Protein AF-A0A1B0D6E5-F1 (afdb_monomer)

InterPro domains:
  IPR005522 Inositol polyphosphate kinase [PF03770] (9-141)
  IPR005522 Inositol polyphosphate kinase [PTHR12400] (9-138)
  IPR038286 Inositol polyphosphate kinase superfamily [G3DSA:3.30.470.160] (3-151)

Nearest PDB structures (foldseek):
  8v76-assembly1_A  TM=9.234E-01  e=2.345E-10  Homo sapiens
  8v72-assembly1_A  TM=9.240E-01  e=3.222E-10  Homo sapiens
  8v6w-assembly1_A  TM=9.195E-01  e=3.898E-10  Homo sapiens
  6m8a-assembly1_A  TM=9.191E-01  e=6.081E-10  Homo sapiens
  5w2i-assembly1_A  TM=9.270E-01  e=1.791E-09  Homo sapiens

Mean predicted aligned error: 4.42 Å

Sequence (151 aa):
MDEFQTNIDATDGMLEPCIMDVKIGARTWDPLATEEKRAAEEQKYLSCKKALGLCIPGFQVYHLATGRVKRYSKDYGKKLNEKSVKDALRIFLNADSGLSRALLVQLLSGLWAIQKWARTQKTLRLYSSSVLLIYDARRLRSNLESKRRIR

Radius of gyration: 17.52 Å; Cα contacts (8 Å, |Δi|>4): 185; chains: 1; bounding box: 37×33×57 Å

Organism: Phlebotomus papatasi (NCBI:txid29031)

pLDDT: mean 92.83, std 7.48, range [47.66, 98.62]

Structure (mmCIF, N/CA/C/O backbone):
data_AF-A0A1B0D6E5-F1
#
_entry.id   AF-A0A1B0D6E5-F1
#
loop_
_atom_site.group_PDB
_atom_site.id
_atom_site.type_symbol
_atom_site.label_atom_id
_atom_site.label_alt_id
_atom_site.label_comp_id
_atom_site.label_asym_id
_atom_site.label_entity_id
_atom_site.label_seq_id
_atom_site.pdbx_PDB_ins_code
_atom_site.Cartn_x
_atom_site.Cartn_y
_atom_site.Cartn_z
_atom_site.occupancy
_atom_site.B_iso_or_equiv
_atom_site.auth_seq_id
_atom_site.auth_comp_id
_atom_site.auth_asym_id
_atom_site.auth_atom_id
_atom_site.pdbx_PDB_model_num
ATOM 1 N N . MET A 1 1 ? -9.571 9.682 -30.213 1.00 47.66 1 MET A N 1
ATOM 2 C CA . MET A 1 1 ? -10.610 8.822 -29.619 1.00 47.66 1 MET A CA 1
ATOM 3 C C . MET A 1 1 ? -9.963 8.280 -28.362 1.00 47.66 1 MET A C 1
ATOM 5 O O . MET A 1 1 ? -8.957 7.597 -28.495 1.00 47.66 1 MET A O 1
ATOM 9 N N . ASP A 1 2 ? -10.392 8.726 -27.184 1.00 63.53 2 ASP A N 1
ATOM 10 C CA . ASP A 1 2 ? -9.747 8.309 -25.935 1.00 63.53 2 ASP A CA 1
ATOM 11 C C . ASP A 1 2 ? -10.177 6.875 -25.618 1.00 63.53 2 ASP A C 1
ATOM 13 O O . ASP A 1 2 ? -11.364 6.596 -25.446 1.00 63.53 2 ASP A O 1
ATOM 17 N N . GLU A 1 3 ? -9.218 5.954 -25.607 1.00 71.69 3 GLU A N 1
ATOM 18 C CA . GLU A 1 3 ? -9.454 4.561 -25.237 1.00 71.69 3 GLU A CA 1
ATOM 19 C C . GLU A 1 3 ? -9.504 4.443 -23.710 1.00 71.69 3 GLU A C 1
ATOM 21 O O . GLU A 1 3 ? -8.525 4.715 -23.013 1.00 71.69 3 GLU A O 1
ATOM 26 N N . PHE A 1 4 ? -10.652 4.019 -23.181 1.00 81.06 4 PHE A N 1
ATOM 27 C CA . PHE A 1 4 ? -10.819 3.696 -21.766 1.00 81.06 4 PHE A CA 1
ATOM 28 C C . PHE A 1 4 ? -10.914 2.183 -21.585 1.00 81.06 4 PHE A C 1
ATOM 30 O O . PHE A 1 4 ? -11.651 1.503 -22.297 1.00 81.06 4 PHE A O 1
ATOM 37 N N . GLN A 1 5 ? -10.203 1.659 -20.588 1.00 77.75 5 GLN A N 1
ATOM 38 C CA . GLN A 1 5 ? -10.284 0.258 -20.189 1.00 77.75 5 GLN A CA 1
ATOM 39 C C . GLN A 1 5 ? -11.144 0.121 -18.927 1.00 77.75 5 GLN A C 1
ATOM 41 O O . GLN A 1 5 ? -10.886 0.776 -17.916 1.00 77.75 5 GLN A O 1
ATOM 46 N N . THR A 1 6 ? -12.143 -0.760 -18.958 1.00 82.38 6 THR A N 1
ATOM 47 C CA . THR A 1 6 ? -12.948 -1.114 -17.781 1.00 82.38 6 THR A CA 1
ATOM 48 C C . THR A 1 6 ? -12.214 -2.143 -16.921 1.00 82.38 6 THR A C 1
ATOM 50 O O . THR A 1 6 ? -11.846 -3.206 -17.419 1.00 82.38 6 THR A O 1
ATOM 53 N N . ASN A 1 7 ? -12.035 -1.851 -15.631 1.00 82.88 7 ASN A N 1
ATOM 54 C CA . ASN A 1 7 ? -11.423 -2.749 -14.647 1.00 82.88 7 ASN A CA 1
ATOM 55 C C . ASN A 1 7 ? -12.361 -2.950 -13.449 1.00 82.88 7 ASN A C 1
ATOM 57 O O . ASN A 1 7 ? -13.209 -2.104 -13.174 1.00 82.88 7 ASN A O 1
ATOM 61 N N . ILE A 1 8 ? -12.183 -4.057 -12.725 1.00 89.75 8 ILE A N 1
ATOM 62 C CA . ILE A 1 8 ? -12.902 -4.319 -11.471 1.00 89.75 8 ILE A CA 1
ATOM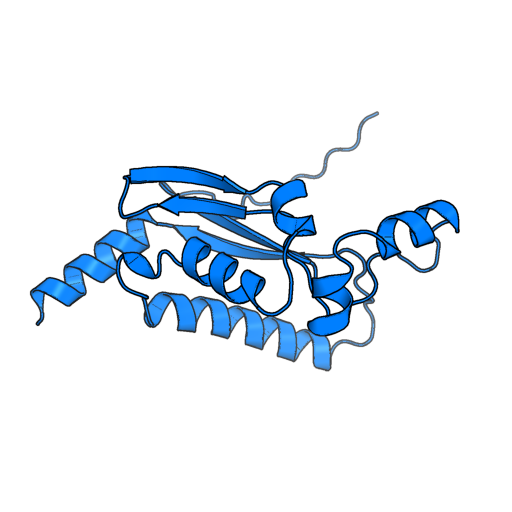 63 C C . ILE A 1 8 ? -12.401 -3.351 -10.388 1.00 89.75 8 ILE A C 1
ATOM 65 O O . ILE A 1 8 ? -11.189 -3.198 -10.211 1.00 89.75 8 ILE A O 1
ATOM 69 N N . ASP A 1 9 ? -13.320 -2.735 -9.640 1.00 91.12 9 ASP A N 1
ATOM 70 C CA . ASP A 1 9 ? -12.981 -1.943 -8.455 1.00 91.12 9 ASP A CA 1
ATOM 71 C C . ASP A 1 9 ? -12.661 -2.876 -7.279 1.00 91.12 9 ASP A C 1
ATOM 73 O O . ASP A 1 9 ? -13.527 -3.553 -6.728 1.00 91.12 9 ASP A O 1
ATOM 77 N N . ALA A 1 10 ? -11.391 -2.905 -6.879 1.00 92.69 10 ALA A N 1
ATOM 78 C CA . ALA A 1 10 ? -10.915 -3.740 -5.780 1.00 92.69 10 ALA A CA 1
ATOM 79 C C . ALA A 1 10 ? -11.436 -3.306 -4.393 1.00 92.69 10 ALA A C 1
ATOM 81 O O . ALA A 1 10 ? -11.193 -3.999 -3.402 1.00 92.69 10 ALA A O 1
ATOM 82 N N . THR A 1 11 ? -12.115 -2.162 -4.308 1.00 95.38 11 THR A N 1
ATOM 83 C CA . THR A 1 11 ? -12.733 -1.640 -3.086 1.00 95.38 11 THR A CA 1
ATOM 84 C C . THR A 1 11 ? -14.253 -1.717 -3.085 1.00 95.38 11 THR A C 1
ATOM 86 O O . THR A 1 11 ? -14.874 -1.277 -2.116 1.00 95.38 11 THR A O 1
ATOM 89 N N . ASP A 1 12 ? -14.848 -2.317 -4.118 1.00 95.06 12 ASP A N 1
ATOM 90 C CA . ASP A 1 12 ? -16.292 -2.490 -4.192 1.00 95.06 12 ASP A CA 1
ATOM 91 C C . ASP A 1 12 ? -16.846 -3.199 -2.941 1.00 95.06 12 ASP A C 1
ATOM 93 O O . ASP A 1 12 ? -16.264 -4.149 -2.403 1.00 95.06 12 ASP A O 1
ATOM 97 N N . GLY A 1 13 ? -17.955 -2.675 -2.419 1.00 95.31 13 GLY A N 1
ATOM 98 C CA . GLY A 1 13 ? -18.583 -3.144 -1.181 1.00 95.31 13 GLY A CA 1
ATOM 99 C C . GLY A 1 13 ? -17.824 -2.855 0.127 1.00 95.31 13 GLY A C 1
ATOM 100 O O . GLY A 1 13 ? -18.299 -3.262 1.194 1.00 95.31 13 GLY A O 1
ATOM 101 N N . MET A 1 14 ? -16.673 -2.171 0.103 1.00 97.31 14 MET A N 1
ATOM 102 C CA . MET A 1 14 ? -15.979 -1.726 1.321 1.00 97.31 14 MET A CA 1
ATOM 103 C C . MET A 1 14 ? -16.527 -0.387 1.810 1.00 97.31 14 MET A C 1
ATOM 105 O O . MET A 1 14 ? -16.694 0.550 1.035 1.00 97.31 14 MET A O 1
ATOM 109 N N . LEU A 1 15 ? -16.760 -0.269 3.120 1.00 96.94 15 LEU A N 1
ATOM 110 C CA . LEU A 1 15 ? -17.332 0.955 3.700 1.00 96.94 15 LEU A CA 1
ATOM 111 C C . LEU A 1 15 ? -16.265 1.897 4.257 1.00 96.94 15 LEU A C 1
ATOM 113 O O . LEU A 1 15 ? -16.420 3.113 4.192 1.00 96.94 15 LEU A O 1
ATOM 117 N N . GLU A 1 16 ? -15.164 1.353 4.773 1.00 98.06 16 GLU A N 1
ATOM 118 C CA . GLU A 1 16 ? -14.035 2.130 5.282 1.00 98.06 16 GLU A CA 1
ATOM 119 C C . GLU A 1 16 ? -12.713 1.615 4.661 1.00 98.06 16 GLU A C 1
ATOM 121 O O . GLU A 1 16 ? -11.858 1.084 5.378 1.00 98.06 16 GLU A O 1
ATOM 126 N N . PRO A 1 17 ? -12.517 1.716 3.327 1.00 98.12 17 PRO A N 1
ATOM 127 C CA . PRO A 1 17 ? -11.369 1.116 2.652 1.00 98.12 17 PRO A CA 1
ATOM 128 C C . PRO A 1 17 ? -10.038 1.780 3.036 1.00 98.12 17 PRO A C 1
ATOM 130 O O . PRO A 1 17 ? -9.838 2.996 2.913 1.00 98.12 17 PRO A O 1
ATOM 133 N N . CYS A 1 18 ? -9.088 0.937 3.427 1.00 98.56 18 CYS A N 1
ATOM 134 C CA . CYS A 1 18 ? -7.675 1.248 3.588 1.00 98.56 18 CYS A CA 1
ATOM 135 C C . CYS A 1 18 ? -6.911 0.669 2.399 1.00 98.56 18 CYS A C 1
ATOM 137 O O . CYS A 1 18 ? -6.978 -0.533 2.156 1.00 98.56 18 CYS A O 1
ATOM 139 N N . ILE A 1 19 ? -6.166 1.509 1.680 1.00 98.50 19 ILE A N 1
ATOM 140 C CA . ILE A 1 19 ? -5.496 1.155 0.424 1.00 98.50 19 ILE A CA 1
ATOM 141 C C . ILE A 1 19 ? -4.045 1.628 0.478 1.00 98.50 19 ILE A C 1
ATOM 143 O O . ILE A 1 19 ? -3.796 2.804 0.735 1.00 98.50 19 ILE A O 1
ATOM 147 N N . MET A 1 20 ? -3.085 0.752 0.196 1.00 98.62 20 MET A N 1
ATOM 148 C CA . MET A 1 20 ? -1.672 1.103 0.064 1.00 98.62 20 MET A CA 1
ATOM 149 C C . MET A 1 20 ? -1.108 0.581 -1.249 1.00 98.62 20 MET A C 1
ATOM 151 O O . MET A 1 20 ? -1.119 -0.621 -1.505 1.00 98.62 20 MET A O 1
ATOM 155 N N . ASP A 1 21 ? -0.575 1.499 -2.050 1.00 97.56 21 ASP A N 1
ATOM 156 C CA . ASP A 1 21 ? 0.201 1.179 -3.241 1.00 97.56 21 ASP A CA 1
ATOM 157 C C . ASP A 1 21 ? 1.648 0.882 -2.822 1.00 97.56 21 ASP A C 1
ATOM 159 O O . ASP A 1 21 ? 2.314 1.727 -2.213 1.00 97.56 21 ASP A O 1
ATOM 163 N N . VAL A 1 22 ? 2.131 -0.322 -3.137 1.00 97.06 22 VAL A N 1
ATOM 164 C CA . VAL A 1 22 ? 3.532 -0.710 -2.965 1.00 97.06 22 VAL A CA 1
ATOM 165 C C . VAL A 1 22 ? 4.131 -1.024 -4.329 1.00 97.06 22 VAL A C 1
ATOM 167 O O . VAL A 1 22 ? 3.856 -2.069 -4.920 1.00 97.06 22 VAL A O 1
ATOM 170 N N . LYS A 1 23 ? 5.009 -0.148 -4.816 1.00 95.44 23 LYS A N 1
ATOM 171 C CA . LYS A 1 23 ? 5.772 -0.391 -6.041 1.00 95.44 23 LYS A CA 1
ATOM 172 C C . LYS A 1 23 ? 6.933 -1.326 -5.763 1.00 95.44 23 LYS A C 1
ATOM 174 O O . LYS A 1 23 ? 7.748 -1.063 -4.878 1.00 95.44 23 LYS A O 1
ATOM 179 N N . ILE A 1 24 ? 7.019 -2.393 -6.549 1.00 93.19 24 ILE A N 1
ATOM 180 C CA . ILE A 1 24 ? 8.042 -3.430 -6.403 1.00 93.19 24 ILE A CA 1
ATOM 181 C C . ILE A 1 24 ? 9.150 -3.213 -7.434 1.00 93.19 24 ILE A C 1
ATOM 183 O O . ILE A 1 24 ? 8.887 -2.945 -8.605 1.00 93.19 24 ILE A O 1
ATOM 187 N N . GLY A 1 25 ? 10.396 -3.365 -6.991 1.00 91.00 25 GLY A N 1
ATOM 188 C CA . GLY A 1 25 ? 11.595 -3.295 -7.816 1.00 91.00 25 GLY A CA 1
ATOM 189 C C . GLY A 1 25 ? 12.501 -2.114 -7.466 1.00 91.00 25 GLY A C 1
ATOM 190 O O . GLY A 1 25 ? 12.063 -0.974 -7.313 1.00 91.00 25 GLY A O 1
ATOM 191 N N . ALA A 1 26 ? 13.811 -2.375 -7.423 1.00 87.56 26 ALA A N 1
ATOM 192 C CA . ALA A 1 26 ? 14.829 -1.323 -7.333 1.00 87.56 26 ALA A CA 1
ATOM 193 C C . ALA A 1 26 ? 14.852 -0.435 -8.596 1.00 87.56 26 ALA A C 1
ATOM 195 O O . ALA A 1 26 ? 15.184 0.751 -8.536 1.00 87.56 26 ALA A O 1
ATOM 196 N N . ARG A 1 27 ? 14.436 -1.002 -9.736 1.00 89.31 27 ARG A N 1
ATOM 197 C CA . ARG A 1 27 ? 14.286 -0.331 -11.029 1.00 89.31 27 ARG A CA 1
ATOM 198 C C . ARG A 1 27 ? 12.806 -0.137 -11.357 1.00 89.31 27 ARG A C 1
ATOM 200 O O . ARG A 1 27 ? 12.031 -1.084 -11.337 1.00 89.31 27 ARG A O 1
ATOM 207 N N . THR A 1 28 ? 12.436 1.094 -11.702 1.00 87.38 28 THR A N 1
ATOM 208 C CA . THR A 1 28 ? 11.039 1.534 -11.927 1.00 87.38 28 THR A CA 1
ATOM 209 C C . THR A 1 28 ? 10.801 2.103 -13.329 1.00 87.38 28 THR A C 1
ATOM 211 O O . THR A 1 28 ? 9.729 2.631 -13.614 1.00 87.38 28 THR A O 1
ATOM 214 N N . TRP A 1 29 ? 11.785 1.943 -14.215 1.00 90.31 29 TRP A N 1
ATOM 215 C CA . TRP A 1 29 ? 11.753 2.328 -15.622 1.00 90.31 29 TRP A CA 1
ATOM 216 C C . TRP A 1 29 ? 11.931 1.093 -16.515 1.00 90.31 29 TRP A C 1
ATOM 218 O O . TRP A 1 29 ? 12.694 0.176 -16.188 1.00 90.31 29 TRP A O 1
ATOM 228 N N . ASP A 1 30 ? 11.219 1.060 -17.635 1.00 91.56 30 ASP A N 1
ATOM 229 C CA . ASP A 1 30 ? 11.253 -0.022 -18.620 1.00 91.56 30 ASP A CA 1
ATOM 230 C C . ASP A 1 30 ? 12.468 0.106 -19.572 1.00 91.56 30 ASP A C 1
ATOM 232 O O . ASP A 1 30 ? 13.084 1.167 -19.626 1.00 91.56 30 ASP A O 1
ATOM 236 N N . PRO A 1 31 ? 12.892 -0.951 -20.290 1.00 92.00 31 PRO A N 1
ATOM 237 C CA . PRO A 1 31 ? 14.070 -0.894 -21.167 1.00 92.00 31 PRO A CA 1
ATOM 238 C C . PRO A 1 31 ? 14.000 0.115 -22.317 1.00 92.00 31 PRO A C 1
ATOM 240 O O . PRO A 1 31 ? 15.051 0.478 -22.829 1.00 92.00 31 PRO A O 1
ATOM 243 N N . LEU A 1 32 ? 12.803 0.557 -22.702 1.00 94.12 32 LEU A N 1
ATOM 244 C CA . LEU A 1 32 ? 12.582 1.511 -23.789 1.00 94.12 32 LEU A CA 1
ATOM 245 C C . LEU A 1 32 ? 12.476 2.958 -23.274 1.00 94.12 32 LEU A C 1
ATOM 247 O O . LEU A 1 32 ? 12.265 3.880 -24.056 1.00 94.12 32 LEU A O 1
ATOM 251 N N . ALA A 1 33 ? 12.614 3.179 -21.961 1.00 93.38 33 ALA A N 1
ATOM 252 C CA . ALA A 1 33 ? 12.574 4.506 -21.365 1.00 93.38 33 ALA A CA 1
ATOM 253 C C . ALA A 1 33 ? 13.746 5.383 -21.840 1.00 93.38 33 ALA A C 1
ATOM 255 O O . ALA A 1 33 ? 14.901 4.951 -21.809 1.00 93.38 33 ALA A O 1
ATOM 256 N N . THR A 1 34 ? 13.448 6.641 -22.185 1.00 95.81 34 THR A N 1
ATOM 257 C CA . THR A 1 34 ? 14.463 7.656 -22.511 1.00 95.81 34 THR A CA 1
ATOM 258 C C . THR A 1 34 ? 15.408 7.893 -21.338 1.00 95.81 34 THR A C 1
ATOM 260 O O . THR A 1 34 ? 15.056 7.654 -20.179 1.00 95.81 34 THR A O 1
ATOM 263 N N . GLU A 1 35 ? 16.609 8.394 -21.615 1.00 94.81 35 GLU A N 1
ATOM 264 C CA . GLU A 1 35 ? 17.595 8.688 -20.571 1.00 94.81 35 GLU A CA 1
ATOM 265 C C . GLU A 1 35 ? 17.059 9.672 -19.527 1.00 94.81 35 GLU A C 1
ATOM 267 O O . GLU A 1 35 ? 17.232 9.443 -18.329 1.00 94.81 35 GLU A O 1
ATOM 272 N N . GLU A 1 36 ? 16.305 10.693 -19.945 1.00 94.88 36 GLU A N 1
ATOM 273 C CA . GLU A 1 36 ? 15.701 11.653 -19.015 1.00 94.88 36 GLU A CA 1
ATOM 274 C C . GLU A 1 36 ? 14.671 10.978 -18.100 1.00 94.88 36 GLU A C 1
ATOM 276 O O . GLU A 1 36 ? 14.674 11.194 -16.885 1.00 94.88 36 GLU A O 1
ATOM 281 N N . LYS A 1 37 ? 13.812 10.103 -18.650 1.00 92.31 37 LYS A N 1
ATOM 282 C CA . LYS A 1 37 ? 12.824 9.342 -17.867 1.00 92.31 37 LYS A CA 1
ATOM 283 C C . LYS A 1 37 ? 13.517 8.403 -16.882 1.00 92.31 37 LYS A C 1
ATOM 285 O O . LYS A 1 37 ? 13.074 8.282 -15.738 1.00 92.31 37 LYS A O 1
ATOM 290 N N . ARG A 1 38 ? 14.605 7.752 -17.302 1.00 92.50 38 ARG A N 1
ATOM 291 C CA . ARG A 1 38 ? 15.414 6.868 -16.450 1.00 92.50 38 ARG A CA 1
ATOM 292 C C . ARG A 1 38 ? 16.024 7.642 -15.287 1.00 92.50 38 ARG A C 1
ATOM 294 O O . ARG A 1 38 ? 15.796 7.258 -14.141 1.00 92.50 38 ARG A O 1
ATOM 301 N N . ALA A 1 39 ? 16.695 8.758 -15.568 1.00 92.81 39 ALA A N 1
ATOM 302 C CA . ALA A 1 39 ? 17.286 9.622 -14.551 1.00 92.81 39 ALA A CA 1
ATOM 303 C C . ALA A 1 39 ? 16.224 10.137 -13.564 1.00 92.81 39 ALA A C 1
ATOM 305 O O . ALA A 1 39 ? 16.405 10.058 -12.348 1.00 92.81 39 ALA A O 1
ATOM 306 N N . ALA A 1 40 ? 15.070 10.586 -14.068 1.00 91.81 40 ALA A N 1
ATOM 307 C CA . ALA A 1 40 ? 13.975 11.068 -13.233 1.00 91.81 40 ALA A CA 1
ATOM 308 C C . ALA A 1 40 ? 13.389 9.973 -12.324 1.00 91.81 40 ALA A C 1
ATOM 310 O O . ALA A 1 40 ? 13.110 10.232 -11.152 1.00 91.81 40 ALA A O 1
ATOM 311 N N . GLU A 1 41 ? 13.183 8.752 -12.828 1.00 91.44 41 GLU A N 1
ATOM 312 C CA . GLU A 1 41 ? 12.692 7.636 -12.011 1.00 91.44 41 GLU A CA 1
ATOM 313 C C . GLU A 1 41 ? 13.736 7.163 -10.999 1.00 91.44 41 GLU A C 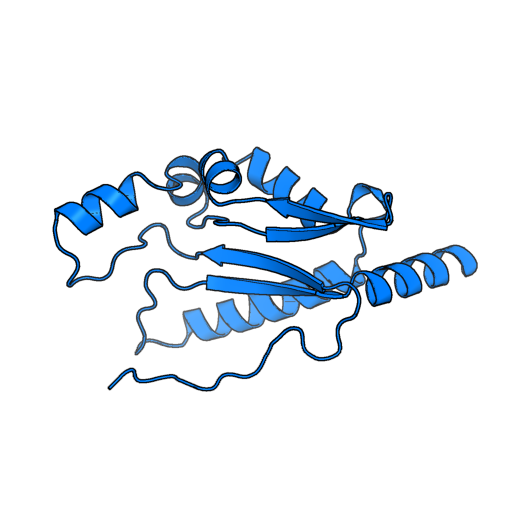1
ATOM 315 O O . GLU A 1 41 ? 13.377 6.853 -9.864 1.00 91.44 41 GLU A O 1
ATOM 320 N N . GLU A 1 42 ? 15.022 7.143 -11.348 1.00 89.50 42 GLU A N 1
ATOM 321 C CA . GLU A 1 42 ? 16.101 6.740 -10.439 1.00 89.50 42 GLU A CA 1
ATOM 322 C C . GLU A 1 42 ? 16.173 7.615 -9.189 1.00 89.50 42 GLU A C 1
ATOM 324 O O . GLU A 1 42 ? 16.298 7.071 -8.091 1.00 89.50 42 GLU A O 1
ATOM 329 N N . GLN A 1 43 ? 15.965 8.927 -9.322 1.00 90.94 43 GLN A N 1
ATOM 330 C CA . GLN A 1 43 ? 15.975 9.849 -8.182 1.00 90.94 43 GLN A CA 1
ATOM 331 C C . GLN A 1 43 ? 14.758 9.702 -7.254 1.00 90.94 43 GLN A C 1
ATOM 333 O O . GLN A 1 43 ? 14.829 10.009 -6.061 1.00 90.94 43 GLN A O 1
ATOM 338 N N . LYS A 1 44 ? 13.621 9.204 -7.753 1.00 91.75 44 LYS A N 1
ATOM 339 C CA . LYS A 1 44 ? 12.405 9.042 -6.939 1.00 91.75 44 LYS A CA 1
ATOM 340 C C . LYS A 1 44 ? 12.557 7.884 -5.958 1.00 91.75 44 LYS A C 1
ATOM 342 O O . LYS A 1 44 ? 12.917 6.785 -6.358 1.00 91.75 44 LYS A O 1
ATOM 347 N N . TYR A 1 45 ? 12.184 8.094 -4.692 1.00 90.50 45 TYR A N 1
ATOM 348 C CA . TYR A 1 45 ? 12.153 7.049 -3.651 1.00 90.50 45 TYR A CA 1
ATOM 349 C C . TYR A 1 45 ? 13.496 6.323 -3.446 1.00 90.50 45 TYR A C 1
ATOM 351 O O . TYR A 1 45 ? 13.523 5.137 -3.110 1.00 90.50 45 TYR A O 1
ATOM 359 N N . LEU A 1 46 ? 14.611 7.028 -3.671 1.00 89.12 46 LEU A N 1
ATOM 360 C CA . LEU A 1 46 ? 15.959 6.461 -3.728 1.00 89.12 46 LEU A CA 1
ATOM 361 C C . LEU A 1 46 ? 16.312 5.623 -2.492 1.00 89.12 46 LEU A C 1
ATOM 363 O O . LEU A 1 46 ? 16.808 4.508 -2.634 1.00 89.12 46 LEU A O 1
ATOM 367 N N . SER A 1 47 ? 16.019 6.141 -1.294 1.00 89.56 47 SER A N 1
ATOM 368 C CA . SER A 1 47 ? 16.353 5.471 -0.031 1.00 89.56 47 SER A CA 1
ATOM 369 C C . SER A 1 47 ? 15.658 4.111 0.097 1.00 89.56 47 SER A C 1
ATOM 371 O O . SER A 1 47 ? 16.325 3.100 0.304 1.00 89.56 47 SER A O 1
ATOM 373 N N . CYS A 1 48 ? 14.338 4.060 -0.115 1.00 90.62 48 CYS A N 1
ATOM 374 C CA . CYS A 1 48 ? 13.579 2.811 -0.037 1.00 90.62 48 CYS A CA 1
ATOM 375 C C . CYS A 1 48 ? 13.939 1.834 -1.159 1.00 90.62 48 CYS A C 1
ATOM 377 O O . CYS A 1 48 ? 14.171 0.660 -0.885 1.00 90.62 48 CYS A O 1
ATOM 379 N N . LYS A 1 49 ? 14.043 2.296 -2.414 1.00 91.88 49 LYS A N 1
ATOM 380 C CA . LYS A 1 49 ? 14.357 1.400 -3.537 1.00 91.88 49 LYS A CA 1
ATOM 381 C C . LYS A 1 49 ? 15.734 0.760 -3.393 1.00 91.88 49 LYS A C 1
ATOM 383 O O . LYS A 1 49 ? 15.866 -0.421 -3.691 1.00 91.88 49 LYS A O 1
ATOM 388 N N . LYS A 1 50 ? 16.739 1.515 -2.928 1.00 89.19 50 LYS A N 1
ATOM 389 C CA . LYS A 1 50 ? 18.092 0.985 -2.701 1.00 89.19 50 LYS A CA 1
ATOM 390 C C . LYS A 1 50 ? 18.142 0.003 -1.532 1.00 89.19 50 LYS A C 1
ATOM 392 O O . LYS A 1 50 ? 18.763 -1.040 -1.671 1.00 89.19 50 LYS A O 1
ATOM 397 N N . ALA A 1 51 ? 17.498 0.324 -0.411 1.00 91.62 51 ALA A N 1
ATOM 398 C CA . ALA A 1 51 ? 17.574 -0.504 0.793 1.00 91.62 51 ALA A CA 1
ATOM 399 C C . ALA A 1 51 ? 16.647 -1.732 0.753 1.00 91.62 51 ALA A C 1
ATOM 401 O O . ALA A 1 51 ? 17.011 -2.798 1.232 1.00 91.62 51 ALA A O 1
ATOM 402 N N . LEU A 1 52 ? 15.443 -1.585 0.192 1.00 92.56 52 LEU A N 1
ATOM 403 C CA . LEU A 1 52 ? 14.361 -2.573 0.296 1.00 92.56 52 LEU A CA 1
ATOM 404 C C . LEU A 1 52 ? 13.918 -3.151 -1.052 1.00 92.56 52 LEU A C 1
ATOM 406 O O . LEU A 1 52 ? 13.120 -4.085 -1.080 1.00 92.56 52 LEU A O 1
ATOM 410 N N . GLY A 1 53 ? 14.365 -2.582 -2.176 1.00 93.50 53 GLY A N 1
ATOM 411 C CA . GLY A 1 53 ? 13.885 -2.987 -3.499 1.00 93.50 53 GLY A CA 1
ATOM 412 C C . GLY A 1 53 ? 12.399 -2.688 -3.732 1.00 93.50 53 GLY A C 1
ATOM 413 O O . GLY A 1 53 ? 11.785 -3.326 -4.582 1.00 93.50 53 GLY A O 1
ATOM 414 N N . LEU A 1 54 ? 11.814 -1.748 -2.982 1.00 94.56 54 LEU A N 1
ATOM 415 C CA . LEU A 1 54 ? 10.424 -1.307 -3.117 1.00 94.56 54 LEU A CA 1
ATOM 416 C C . LEU A 1 54 ? 10.265 0.163 -2.718 1.00 94.56 54 LEU A C 1
ATOM 418 O O . LEU A 1 54 ? 11.152 0.751 -2.095 1.00 94.56 54 LEU A O 1
ATOM 422 N N . CYS A 1 55 ? 9.117 0.756 -3.029 1.00 95.19 55 CYS A N 1
ATOM 423 C CA . CYS A 1 55 ? 8.689 2.018 -2.432 1.00 95.19 55 CYS A CA 1
ATOM 424 C C . CYS A 1 55 ? 7.170 2.073 -2.238 1.00 95.19 55 CYS A C 1
ATOM 426 O O . CYS A 1 55 ? 6.428 1.289 -2.821 1.00 95.19 55 CYS A O 1
ATOM 428 N N . ILE A 1 56 ? 6.713 3.018 -1.414 1.00 97.00 56 ILE A N 1
ATOM 429 C CA . ILE A 1 56 ? 5.291 3.271 -1.155 1.00 97.00 56 ILE A CA 1
ATOM 430 C C . ILE A 1 56 ? 4.968 4.658 -1.723 1.00 97.00 56 ILE A C 1
ATOM 432 O O . ILE A 1 56 ? 5.268 5.659 -1.065 1.00 97.00 56 ILE A O 1
ATOM 436 N N . PRO A 1 57 ? 4.412 4.766 -2.945 1.00 95.50 57 PRO A N 1
ATOM 437 C CA . PRO A 1 57 ? 4.062 6.060 -3.525 1.00 95.50 57 PRO A CA 1
ATOM 438 C C . PRO A 1 57 ? 2.955 6.777 -2.761 1.00 95.50 57 PRO A C 1
ATOM 440 O O . PRO A 1 57 ? 2.875 7.996 -2.806 1.00 95.50 57 PRO A O 1
ATOM 443 N N . GLY A 1 58 ? 2.079 6.046 -2.085 1.00 96.94 58 GLY A N 1
ATOM 444 C CA . GLY A 1 58 ? 1.006 6.650 -1.320 1.00 96.94 58 GLY A CA 1
ATOM 445 C C . GLY A 1 58 ? 0.059 5.611 -0.760 1.00 96.94 58 GLY A C 1
ATOM 446 O O . GLY A 1 58 ? 0.039 4.455 -1.185 1.00 96.94 58 GLY A O 1
ATOM 447 N N . PHE A 1 59 ? -0.715 6.037 0.225 1.00 98.44 59 PHE A N 1
ATOM 448 C CA . PHE A 1 59 ? -1.729 5.198 0.836 1.00 98.44 59 PHE A CA 1
ATOM 449 C C . PHE A 1 59 ? -2.823 6.039 1.484 1.00 98.44 59 PHE A C 1
ATOM 451 O O . PHE A 1 59 ? -2.628 7.202 1.843 1.00 98.44 59 PHE A O 1
ATOM 458 N N . GLN A 1 60 ? -3.987 5.430 1.639 1.00 98.38 60 GLN A N 1
ATOM 459 C CA . GLN A 1 60 ? -5.119 5.935 2.389 1.00 98.38 60 GLN A CA 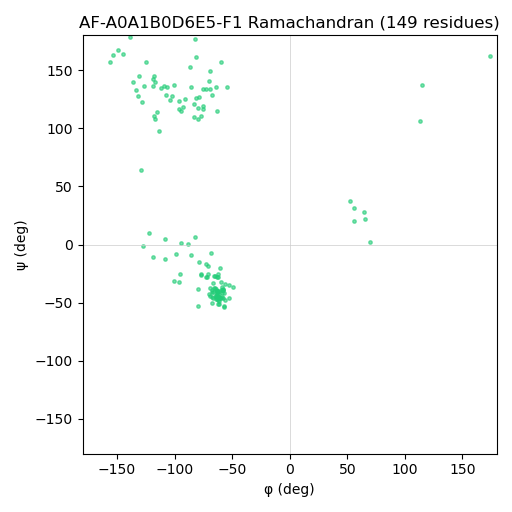1
ATOM 460 C C . GLN A 1 60 ? -5.419 4.952 3.516 1.00 98.38 60 GLN A C 1
ATOM 462 O O . GLN A 1 60 ? -5.445 3.742 3.304 1.00 98.38 60 GLN A O 1
ATOM 467 N N . VAL A 1 61 ? -5.686 5.469 4.706 1.00 98.38 61 VAL A N 1
ATOM 468 C CA . VAL A 1 61 ? -6.103 4.661 5.849 1.00 98.38 61 VAL A CA 1
ATOM 469 C C . VAL A 1 61 ? -7.293 5.325 6.528 1.00 98.38 61 VAL A C 1
ATOM 471 O O . VAL A 1 61 ? -7.289 6.533 6.770 1.00 98.38 61 VAL A O 1
ATOM 474 N N . TYR A 1 62 ? -8.320 4.540 6.828 1.00 98.38 62 TYR A N 1
ATOM 475 C CA . TYR A 1 62 ? -9.348 4.922 7.782 1.00 98.38 62 TYR A CA 1
ATOM 476 C C . TYR A 1 62 ? -8.826 4.607 9.186 1.00 98.38 62 TYR A C 1
ATOM 478 O O . TYR A 1 62 ? -8.641 3.445 9.555 1.00 98.38 62 TYR A O 1
ATOM 486 N N . HIS A 1 63 ? -8.519 5.644 9.959 1.00 97.12 63 HIS A N 1
ATOM 487 C CA . HIS A 1 63 ? -7.970 5.492 11.300 1.00 97.12 63 HIS A CA 1
ATOM 488 C C . HIS A 1 63 ? -9.060 5.067 12.280 1.00 97.12 63 HIS A C 1
ATOM 490 O O . HIS A 1 63 ? -10.003 5.816 12.528 1.00 97.12 63 HIS A O 1
ATOM 496 N N . LEU A 1 64 ? -8.896 3.899 12.899 1.00 96.44 64 LEU A N 1
ATOM 497 C CA . LEU A 1 64 ? -9.859 3.374 13.868 1.00 96.44 64 LEU A CA 1
ATOM 498 C C . LEU A 1 64 ? -9.966 4.247 15.120 1.00 96.44 64 LEU A C 1
ATOM 500 O O . LEU A 1 64 ? -11.066 4.446 15.620 1.00 96.44 64 LEU A O 1
ATOM 504 N N . ALA A 1 65 ? -8.844 4.794 15.592 1.00 92.94 65 ALA A N 1
ATOM 505 C CA . ALA A 1 65 ? -8.813 5.632 16.788 1.00 92.94 65 ALA A CA 1
ATOM 506 C C . ALA A 1 65 ? -9.556 6.967 16.615 1.00 92.94 65 ALA A C 1
ATOM 508 O O . ALA A 1 65 ? -10.126 7.476 17.574 1.00 92.94 65 ALA A O 1
ATOM 509 N N . THR A 1 66 ? -9.539 7.546 15.410 1.00 95.19 66 THR A N 1
ATOM 510 C CA . THR A 1 66 ? -10.127 8.873 15.157 1.00 95.19 66 THR A CA 1
ATOM 511 C C . THR A 1 66 ? -11.417 8.829 14.348 1.00 95.19 66 THR A C 1
ATOM 513 O O . THR A 1 66 ? -12.091 9.850 14.247 1.00 95.19 66 THR A O 1
ATOM 516 N N . GLY A 1 67 ? -11.752 7.686 13.742 1.00 95.94 67 GLY A N 1
ATOM 517 C CA . GLY A 1 67 ? -12.898 7.557 12.845 1.00 95.94 67 GLY A CA 1
ATOM 518 C C . GLY A 1 67 ? -12.767 8.399 11.573 1.00 95.94 67 GLY A C 1
ATOM 519 O O . GLY A 1 67 ? -13.769 8.872 11.048 1.00 95.94 67 GLY A O 1
ATOM 520 N N . ARG A 1 68 ? -11.539 8.678 11.112 1.00 97.06 68 ARG A N 1
ATOM 521 C CA . ARG A 1 68 ? -11.289 9.579 9.975 1.00 97.06 68 ARG A CA 1
ATOM 522 C C . ARG A 1 68 ? -10.353 8.968 8.949 1.00 97.06 68 ARG A C 1
ATOM 524 O O . ARG A 1 68 ? -9.374 8.302 9.284 1.00 97.06 68 ARG A O 1
ATOM 531 N N . VAL A 1 69 ? -10.617 9.287 7.687 1.00 98.12 69 VAL A N 1
ATOM 532 C CA . VAL A 1 69 ? -9.725 8.967 6.574 1.00 98.12 69 VAL A CA 1
ATOM 533 C C . VAL A 1 69 ? -8.525 9.909 6.585 1.00 98.12 69 VAL A C 1
ATOM 535 O O . VAL A 1 69 ? -8.674 11.126 6.688 1.00 98.12 69 VAL A O 1
ATOM 538 N N . LYS A 1 70 ? -7.329 9.348 6.416 1.00 98.06 70 LYS A N 1
ATOM 539 C CA . LYS A 1 70 ? -6.102 10.099 6.167 1.00 98.06 70 LYS A CA 1
ATOM 540 C C . LYS A 1 70 ? -5.413 9.582 4.916 1.00 98.06 70 LYS A C 1
ATOM 542 O O . LYS A 1 70 ? -5.307 8.375 4.702 1.00 98.06 70 LYS A O 1
ATOM 547 N N . ARG A 1 71 ? -4.939 10.517 4.094 1.00 98.25 71 ARG A N 1
ATOM 548 C CA . ARG A 1 71 ? -4.226 10.247 2.844 1.00 98.25 71 ARG A CA 1
ATOM 549 C C . ARG A 1 71 ? -2.773 10.673 2.973 1.00 98.25 71 ARG A C 1
ATOM 551 O O . ARG A 1 71 ? -2.474 11.766 3.449 1.00 98.25 71 ARG A O 1
ATOM 558 N N . TYR A 1 72 ? -1.888 9.808 2.513 1.00 98.00 72 TYR A N 1
ATOM 559 C CA . TYR A 1 72 ? -0.450 9.997 2.488 1.00 98.00 72 TYR A CA 1
ATOM 560 C C . TYR A 1 72 ? -0.017 10.047 1.025 1.00 98.00 72 TYR A C 1
ATOM 562 O O . TYR A 1 72 ? -0.190 9.083 0.280 1.00 98.00 72 TYR A O 1
ATOM 570 N N . SER A 1 73 ? 0.474 11.211 0.603 1.00 96.62 73 SER A N 1
ATOM 571 C CA . SER A 1 73 ? 0.768 11.511 -0.798 1.00 96.62 73 SER A CA 1
ATOM 572 C C . SER A 1 73 ? 2.133 10.977 -1.250 1.00 96.62 73 SER A C 1
ATOM 574 O O . SER A 1 73 ? 2.944 10.505 -0.451 1.00 96.62 73 SER A O 1
ATOM 576 N N . LYS A 1 74 ? 2.428 11.169 -2.542 1.00 94.25 74 LYS A N 1
ATOM 577 C CA . LYS A 1 74 ? 3.751 10.925 -3.144 1.00 94.25 74 LYS A CA 1
ATOM 578 C C . LYS A 1 74 ? 4.878 11.634 -2.405 1.00 94.25 74 LYS A C 1
ATOM 580 O O . LYS A 1 74 ? 5.966 11.078 -2.290 1.00 94.25 74 LYS A O 1
ATOM 585 N N . ASP A 1 75 ? 4.633 12.823 -1.865 1.00 95.56 75 ASP A N 1
ATOM 586 C CA . ASP A 1 75 ? 5.672 13.576 -1.159 1.00 95.56 75 ASP A CA 1
ATOM 587 C C . ASP A 1 75 ? 5.940 13.035 0.242 1.00 95.56 75 ASP A C 1
ATOM 589 O O . ASP A 1 75 ? 7.065 13.139 0.727 1.00 95.56 75 ASP A O 1
ATOM 593 N N . TYR A 1 76 ? 4.950 12.392 0.868 1.00 96.25 76 TYR A N 1
ATOM 594 C CA . TYR A 1 76 ? 5.198 11.575 2.052 1.00 96.25 76 TYR A CA 1
ATOM 595 C C . TYR A 1 76 ? 6.027 10.341 1.679 1.00 96.25 76 TYR A C 1
ATOM 597 O O . TYR A 1 76 ? 7.078 10.102 2.269 1.00 96.25 76 TYR A O 1
ATOM 605 N N . GLY A 1 77 ? 5.607 9.610 0.641 1.00 94.94 77 GLY A N 1
ATOM 606 C CA . GLY A 1 77 ? 6.281 8.397 0.179 1.00 94.94 77 GLY A CA 1
ATOM 607 C C . GLY A 1 77 ? 7.754 8.607 -0.188 1.00 94.94 77 GLY A C 1
ATOM 608 O O . GLY A 1 77 ? 8.609 7.809 0.188 1.00 94.94 77 GLY A O 1
ATOM 609 N N . LYS A 1 78 ? 8.086 9.712 -0.872 1.00 93.94 78 LYS A N 1
ATOM 610 C CA . LYS A 1 78 ? 9.469 10.059 -1.260 1.00 93.94 78 LYS A CA 1
ATOM 611 C C . LYS A 1 78 ? 10.401 10.271 -0.063 1.00 93.94 78 LYS A C 1
ATOM 613 O O . LYS A 1 78 ? 11.605 10.099 -0.219 1.00 93.94 78 LYS A O 1
ATOM 618 N N . LYS A 1 79 ? 9.858 10.648 1.101 1.00 94.94 79 LYS A N 1
ATOM 619 C CA . LYS A 1 79 ? 10.615 10.884 2.342 1.00 94.94 79 LYS A CA 1
ATOM 620 C C . LYS A 1 79 ? 10.839 9.605 3.155 1.00 94.94 79 LYS A C 1
ATOM 622 O O . LYS A 1 79 ? 11.575 9.636 4.140 1.00 94.94 79 LYS A O 1
ATOM 627 N N . LEU A 1 80 ? 10.204 8.495 2.776 1.00 96.06 80 LEU A N 1
ATOM 628 C CA . LEU A 1 80 ? 10.372 7.225 3.469 1.00 96.06 80 LEU A CA 1
ATOM 629 C C . LEU A 1 80 ? 11.778 6.647 3.257 1.00 96.06 80 LEU A C 1
ATOM 631 O O . LEU A 1 80 ? 12.401 6.806 2.204 1.00 96.06 80 LEU A O 1
ATOM 635 N N . ASN A 1 81 ? 12.247 5.9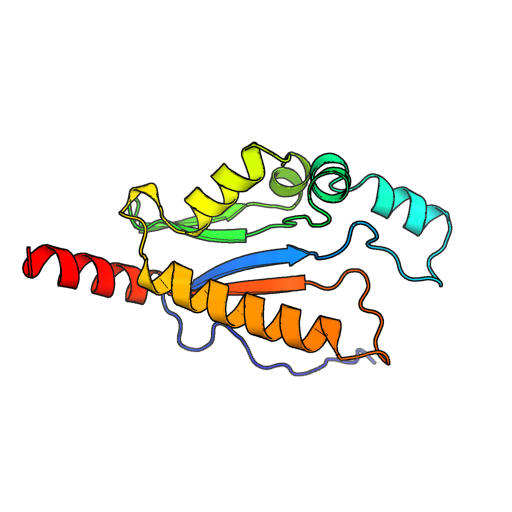24 4.268 1.00 93.25 81 ASN A N 1
ATOM 636 C CA . ASN A 1 81 ? 13.499 5.177 4.283 1.00 93.25 81 ASN A CA 1
ATOM 637 C C . ASN A 1 81 ? 13.289 3.811 4.958 1.00 93.25 81 ASN A C 1
ATOM 639 O O . ASN A 1 81 ? 12.199 3.509 5.441 1.00 93.25 81 ASN A O 1
ATOM 643 N N . GLU A 1 82 ? 14.340 2.995 5.026 1.00 90.75 82 GLU A N 1
ATOM 644 C CA . GLU A 1 82 ? 14.300 1.647 5.613 1.00 90.75 82 GLU A CA 1
ATOM 645 C C . GLU A 1 82 ? 13.647 1.590 7.009 1.00 90.75 82 GLU A C 1
ATOM 647 O O . GLU A 1 82 ? 12.920 0.645 7.324 1.00 90.75 82 GLU A O 1
ATOM 652 N N . LYS A 1 83 ? 13.868 2.616 7.840 1.00 93.06 83 LYS A N 1
ATOM 653 C CA . LYS A 1 83 ? 13.308 2.689 9.193 1.00 93.06 83 LYS A CA 1
ATOM 654 C C . LYS A 1 83 ? 11.853 3.154 9.156 1.00 93.06 83 LYS A C 1
ATOM 656 O O . LYS A 1 83 ? 10.981 2.454 9.665 1.00 93.06 83 LYS A O 1
ATOM 661 N N . SER A 1 84 ? 11.575 4.282 8.501 1.00 96.19 84 SER A N 1
ATOM 662 C CA . SER A 1 84 ? 10.240 4.901 8.506 1.00 96.19 84 SER A CA 1
ATOM 663 C C . SER A 1 84 ? 9.195 4.155 7.671 1.00 96.19 84 SER A C 1
ATOM 665 O O . SER A 1 84 ? 7.998 4.335 7.890 1.00 96.19 84 SER A O 1
ATOM 667 N N . VAL A 1 85 ? 9.601 3.259 6.763 1.00 96.00 85 VAL A N 1
ATOM 668 C CA . VAL A 1 85 ? 8.670 2.338 6.084 1.00 96.00 85 VAL A CA 1
ATOM 669 C C . VAL A 1 85 ? 7.931 1.454 7.089 1.00 96.00 85 VAL A C 1
ATOM 671 O O . VAL A 1 85 ? 6.739 1.200 6.913 1.00 96.00 85 VAL A O 1
ATOM 674 N N . LYS A 1 86 ? 8.593 1.017 8.169 1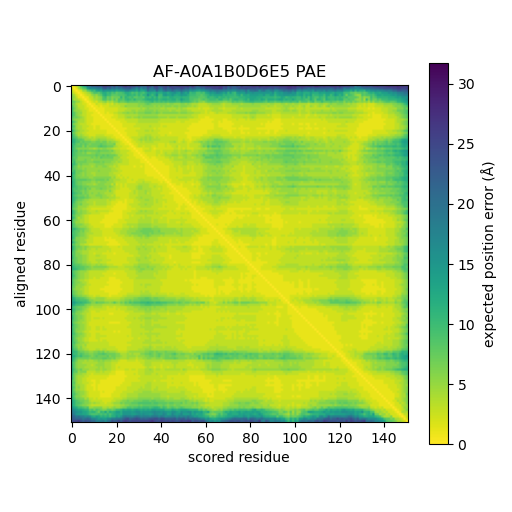.00 95.00 86 LYS A N 1
ATOM 675 C CA . LYS A 1 86 ? 7.937 0.220 9.216 1.00 95.00 86 LYS A CA 1
ATOM 676 C C . LYS A 1 86 ? 6.835 1.024 9.900 1.00 95.00 86 LYS A C 1
ATOM 678 O O . LYS A 1 86 ? 5.752 0.490 10.121 1.00 95.00 86 LYS A O 1
ATOM 683 N N . ASP A 1 87 ? 7.070 2.307 10.155 1.00 96.38 87 ASP A N 1
ATOM 684 C CA . ASP A 1 87 ? 6.069 3.197 10.745 1.00 96.38 87 ASP A CA 1
ATOM 685 C C . ASP A 1 87 ? 4.897 3.438 9.789 1.00 96.38 87 ASP A C 1
ATOM 687 O O . ASP A 1 87 ? 3.742 3.365 10.203 1.00 96.38 87 ASP A O 1
ATOM 691 N N . ALA A 1 88 ? 5.167 3.624 8.493 1.00 97.69 88 ALA A N 1
ATOM 692 C CA . ALA A 1 88 ? 4.1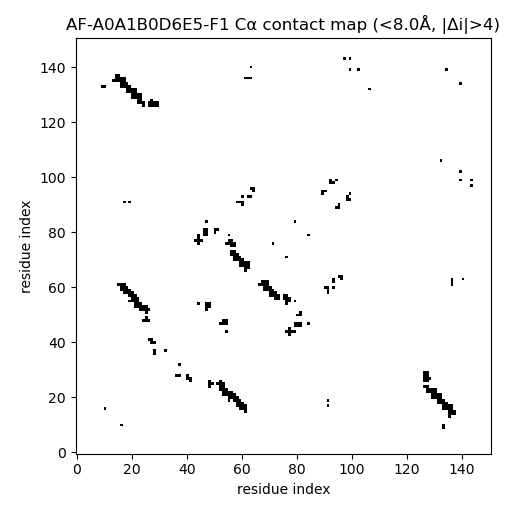20 3.734 7.478 1.00 97.69 88 ALA A CA 1
ATOM 693 C C . ALA A 1 88 ? 3.229 2.479 7.429 1.00 97.69 88 ALA A C 1
ATOM 695 O O . ALA A 1 88 ? 2.004 2.593 7.364 1.00 97.69 88 ALA A O 1
ATOM 696 N N . LEU A 1 89 ? 3.818 1.283 7.533 1.00 97.56 89 LEU A N 1
ATOM 697 C CA . LEU A 1 89 ? 3.068 0.026 7.621 1.00 97.56 89 LEU A CA 1
ATOM 698 C C . LEU A 1 89 ? 2.265 -0.079 8.924 1.00 97.56 89 LEU A C 1
ATOM 700 O O . LEU A 1 89 ? 1.116 -0.512 8.892 1.00 97.56 89 LEU A O 1
ATOM 704 N N . ARG A 1 90 ? 2.819 0.346 10.067 1.00 97.19 90 ARG A N 1
ATOM 705 C CA . ARG A 1 90 ? 2.094 0.368 11.353 1.00 97.19 90 ARG A CA 1
ATOM 706 C C . ARG A 1 90 ? 0.874 1.284 11.300 1.00 97.19 90 ARG A C 1
ATOM 708 O O . ARG A 1 90 ? -0.205 0.877 11.730 1.00 97.19 90 ARG A O 1
ATOM 715 N N . ILE A 1 91 ? 1.041 2.477 10.730 1.00 97.75 91 ILE A N 1
ATOM 716 C CA . ILE A 1 91 ? -0.040 3.433 10.469 1.00 97.75 91 ILE A CA 1
ATOM 717 C C . ILE A 1 91 ? -1.105 2.773 9.591 1.00 97.75 91 ILE A C 1
ATOM 719 O O . ILE A 1 91 ? -2.274 2.736 9.967 1.00 97.75 91 ILE A O 1
ATOM 723 N N . PHE A 1 92 ? -0.700 2.220 8.444 1.00 98.44 92 PHE A N 1
ATOM 724 C CA . PHE A 1 92 ? -1.612 1.593 7.492 1.00 98.44 92 PHE A CA 1
ATOM 725 C C . PHE A 1 92 ? -2.398 0.432 8.098 1.00 98.44 92 PHE A C 1
ATOM 727 O O . PHE A 1 92 ? -3.585 0.300 7.828 1.00 98.44 92 PHE A O 1
ATOM 734 N N . LEU A 1 93 ? -1.771 -0.380 8.948 1.00 97.94 93 LEU A N 1
ATOM 735 C CA . LEU A 1 93 ? -2.385 -1.542 9.596 1.00 97.94 93 LEU A CA 1
ATOM 736 C C . LEU A 1 93 ? -3.200 -1.193 10.851 1.00 97.94 93 LEU A C 1
ATOM 738 O O . LEU A 1 93 ? -3.636 -2.107 11.552 1.00 97.94 93 LEU A O 1
ATOM 742 N N . ASN A 1 94 ? -3.397 0.097 11.156 1.00 97.62 94 ASN A N 1
ATOM 743 C CA . ASN A 1 94 ? -4.066 0.554 12.379 1.00 97.62 94 ASN A CA 1
ATOM 744 C C . ASN A 1 94 ? -3.461 -0.071 13.657 1.00 97.62 94 ASN A C 1
ATOM 746 O O . ASN A 1 94 ? -4.172 -0.395 14.610 1.00 97.62 94 ASN A O 1
ATOM 750 N N . ALA A 1 95 ? -2.135 -0.253 13.689 1.00 95.38 95 ALA A N 1
ATOM 751 C CA . ALA A 1 95 ? -1.458 -1.026 14.731 1.00 95.38 95 ALA A CA 1
ATOM 752 C C . ALA A 1 95 ? -1.676 -0.467 16.150 1.00 95.38 95 ALA A C 1
ATOM 754 O O . ALA A 1 95 ? -1.777 -1.247 17.098 1.00 95.38 95 ALA A O 1
ATOM 755 N N . ASP A 1 96 ? -1.811 0.854 16.288 1.00 91.62 96 ASP A N 1
ATOM 756 C CA . ASP A 1 96 ? -2.000 1.527 17.582 1.00 91.62 96 ASP A CA 1
ATOM 757 C C . ASP A 1 96 ? -3.389 1.271 18.195 1.00 91.62 96 ASP A C 1
ATOM 759 O O . ASP A 1 96 ? -3.578 1.417 19.397 1.00 91.62 96 ASP A O 1
ATOM 763 N N . SER A 1 97 ? -4.368 0.830 17.394 1.00 90.75 97 SER A N 1
ATOM 764 C CA . SER A 1 97 ? -5.692 0.396 17.880 1.00 90.75 97 SER A CA 1
ATOM 765 C C . SER A 1 97 ? -5.743 -1.095 18.250 1.00 90.75 97 SER A C 1
ATOM 767 O O . SER A 1 97 ? -6.780 -1.601 18.687 1.00 90.75 97 SER A O 1
ATOM 769 N N . GLY A 1 98 ? -4.616 -1.798 18.103 1.00 88.62 98 GLY A N 1
ATOM 770 C CA . GLY A 1 98 ? -4.482 -3.237 18.290 1.00 88.62 98 GLY A CA 1
ATOM 771 C C . GLY A 1 98 ? -4.180 -3.938 16.969 1.00 88.62 98 GLY A C 1
ATOM 772 O O . GLY A 1 98 ? -5.056 -4.118 16.125 1.00 88.62 98 GLY A O 1
ATOM 773 N N . LEU A 1 99 ? -2.934 -4.383 16.805 1.00 91.19 99 LEU A N 1
ATOM 774 C CA . LEU A 1 99 ? -2.486 -5.081 15.604 1.00 91.19 99 LEU A CA 1
ATOM 775 C C . LEU A 1 99 ? -3.236 -6.412 15.414 1.00 91.19 99 LEU A C 1
ATOM 777 O O . LEU A 1 99 ? -3.086 -7.358 16.192 1.00 91.19 99 LEU A O 1
ATOM 781 N N . SER A 1 100 ? -4.023 -6.513 14.342 1.00 94.88 100 SER A N 1
ATOM 782 C CA . SER A 1 100 ? -4.763 -7.736 14.026 1.00 94.88 100 SER A CA 1
ATOM 783 C C . SER A 1 100 ? -3.867 -8.775 13.356 1.00 94.88 100 SER A C 1
ATOM 785 O O . SER A 1 100 ? -3.541 -8.680 12.172 1.00 94.88 100 SER A O 1
ATOM 787 N N . ARG A 1 101 ? -3.538 -9.840 14.097 1.00 93.75 101 ARG A N 1
ATOM 788 C CA . ARG A 1 101 ? -2.828 -11.011 13.550 1.00 93.75 101 ARG A CA 1
ATOM 789 C C . ARG A 1 101 ? -3.565 -11.642 12.362 1.00 93.75 101 ARG A C 1
ATOM 791 O O . ARG A 1 101 ? -2.917 -12.129 11.448 1.00 93.75 101 ARG A O 1
ATOM 798 N N . ALA A 1 102 ? -4.899 -11.623 12.366 1.00 94.94 102 ALA A N 1
ATOM 799 C CA . ALA A 1 102 ? -5.693 -12.194 11.279 1.00 94.94 102 ALA A CA 1
ATOM 800 C C . ALA A 1 102 ? -5.508 -11.406 9.973 1.00 94.94 102 ALA A C 1
ATOM 802 O O . ALA A 1 102 ? -5.237 -12.008 8.939 1.00 94.94 102 ALA A O 1
ATOM 803 N N . LEU A 1 103 ? -5.560 -10.069 10.045 1.00 96.38 103 LEU A N 1
ATOM 804 C CA . LEU A 1 103 ? -5.303 -9.200 8.894 1.00 96.38 103 LEU A CA 1
ATOM 805 C C . LEU A 1 103 ? -3.880 -9.397 8.358 1.00 96.38 103 LEU A C 1
ATOM 807 O O . LEU A 1 103 ? -3.688 -9.560 7.157 1.00 96.38 103 LEU A O 1
ATOM 811 N N . LEU A 1 104 ? -2.884 -9.436 9.250 1.00 96.38 104 LEU A N 1
ATOM 812 C CA . LEU A 1 104 ? -1.496 -9.686 8.860 1.00 96.38 104 LEU A CA 1
ATOM 813 C C . LEU A 1 104 ? -1.338 -11.003 8.099 1.00 96.38 104 LEU A C 1
ATOM 815 O O . LEU A 1 104 ? -0.712 -11.023 7.046 1.00 96.38 104 LEU A O 1
ATOM 819 N N . VAL A 1 105 ? -1.913 -12.092 8.613 1.00 97.00 105 VAL A N 1
ATOM 820 C CA . VAL A 1 105 ? -1.838 -13.408 7.963 1.00 97.00 105 VAL A CA 1
ATOM 821 C C . VAL A 1 105 ? -2.528 -13.392 6.597 1.00 97.00 105 VAL A C 1
ATOM 823 O O . VAL A 1 105 ? -1.980 -13.948 5.650 1.00 97.00 105 VAL A O 1
ATOM 826 N N . GLN A 1 106 ? -3.676 -12.722 6.463 1.00 96.62 106 GLN A N 1
ATOM 827 C CA . GLN A 1 106 ? -4.370 -12.583 5.176 1.00 96.62 106 GLN A CA 1
ATOM 828 C C . GLN A 1 106 ? -3.513 -11.847 4.137 1.00 96.62 106 GLN A C 1
ATOM 830 O O . GLN A 1 106 ? -3.329 -12.348 3.028 1.00 96.62 106 GLN A O 1
ATOM 835 N N . LEU A 1 107 ? -2.933 -10.699 4.505 1.00 97.81 107 LEU A N 1
ATOM 836 C CA . LEU A 1 107 ? -2.059 -9.937 3.609 1.00 97.81 107 LEU A CA 1
ATOM 837 C C . LEU A 1 107 ? -0.794 -10.729 3.247 1.00 97.81 107 LEU A C 1
ATOM 839 O O . LEU A 1 107 ? -0.430 -10.807 2.074 1.00 97.81 107 LEU A O 1
ATOM 843 N N . LEU A 1 108 ? -0.149 -11.366 4.230 1.00 97.75 108 LEU A N 1
ATOM 844 C CA . LEU A 1 108 ? 1.047 -12.184 4.007 1.00 97.75 108 LEU A CA 1
ATOM 845 C C . LEU A 1 108 ? 0.767 -13.381 3.097 1.00 97.75 108 LEU A C 1
ATOM 847 O O . LEU A 1 108 ? 1.576 -13.668 2.221 1.00 97.75 108 LEU A O 1
ATOM 851 N N . SER A 1 109 ? -0.384 -14.037 3.248 1.00 98.06 109 SER A N 1
ATOM 852 C CA . SER A 1 109 ? -0.800 -15.132 2.367 1.00 98.06 109 SER A CA 1
ATOM 853 C C . SER A 1 109 ? -0.860 -14.688 0.903 1.00 98.06 109 SER A C 1
ATOM 855 O O . SER A 1 109 ? -0.337 -15.378 0.027 1.00 98.06 109 SER A O 1
ATOM 857 N N . GLY A 1 110 ? -1.453 -13.520 0.629 1.00 97.69 110 GLY A N 1
ATOM 858 C CA . GLY A 1 110 ? -1.486 -12.948 -0.720 1.00 97.69 110 GLY A CA 1
ATOM 859 C C . GLY A 1 110 ? -0.085 -12.629 -1.250 1.00 97.69 110 GLY A C 1
ATOM 860 O O . GLY A 1 110 ? 0.258 -12.999 -2.373 1.00 97.69 110 GLY A O 1
ATOM 861 N N . LEU A 1 111 ? 0.764 -12.019 -0.418 1.00 97.75 111 LEU A N 1
ATOM 862 C CA . LEU A 1 111 ? 2.149 -11.708 -0.781 1.00 97.75 111 LEU A CA 1
ATOM 863 C C . LEU A 1 111 ? 2.973 -12.967 -1.083 1.00 97.75 111 LEU A C 1
ATOM 865 O O . LEU A 1 111 ? 3.730 -12.980 -2.053 1.00 97.75 111 LEU A O 1
ATOM 869 N N . TRP A 1 112 ? 2.809 -14.043 -0.311 1.00 98.06 112 TRP A N 1
ATOM 870 C CA . TRP A 1 112 ? 3.480 -15.318 -0.571 1.00 98.06 112 TRP A CA 1
ATOM 871 C C . TRP A 1 112 ? 3.011 -15.971 -1.868 1.00 98.06 112 TRP A C 1
ATOM 873 O O . TRP A 1 112 ? 3.834 -16.535 -2.590 1.00 98.06 112 TRP A O 1
ATOM 883 N N . ALA A 1 113 ? 1.723 -15.869 -2.206 1.00 97.88 113 ALA A N 1
ATOM 884 C CA . ALA A 1 113 ? 1.210 -16.356 -3.483 1.00 97.88 113 ALA A CA 1
ATOM 885 C C . ALA A 1 113 ? 1.836 -15.597 -4.666 1.00 97.88 113 ALA A C 1
ATOM 887 O O . ALA A 1 113 ? 2.347 -16.228 -5.595 1.00 97.88 113 ALA A O 1
ATOM 888 N N . ILE A 1 114 ? 1.891 -14.261 -4.588 1.00 96.62 114 ILE A N 1
ATOM 889 C CA . ILE A 1 114 ? 2.555 -13.414 -5.593 1.00 96.62 114 ILE A CA 1
ATOM 890 C C . ILE A 1 114 ? 4.039 -13.778 -5.701 1.00 96.62 114 ILE A C 1
ATOM 892 O O . ILE A 1 114 ? 4.549 -13.972 -6.802 1.00 96.62 114 ILE A O 1
ATOM 896 N N . GLN A 1 115 ? 4.734 -13.928 -4.572 1.00 96.06 115 GLN A N 1
ATOM 897 C CA . GLN A 1 115 ? 6.149 -14.295 -4.545 1.00 96.06 115 GLN A CA 1
ATOM 898 C C . GLN A 1 115 ? 6.398 -15.673 -5.171 1.00 96.06 115 GLN A C 1
ATOM 900 O O . GLN A 1 115 ? 7.359 -15.845 -5.921 1.00 96.06 115 GLN A O 1
ATOM 905 N N . LYS A 1 116 ? 5.544 -16.660 -4.874 1.00 97.25 116 LYS A N 1
ATOM 906 C CA . LYS A 1 116 ? 5.635 -18.007 -5.445 1.00 97.25 116 LYS A CA 1
ATOM 907 C C . LYS A 1 116 ? 5.461 -17.964 -6.961 1.00 97.25 116 LYS A C 1
ATOM 909 O O . LYS A 1 116 ? 6.293 -18.526 -7.664 1.00 97.25 116 LYS A O 1
ATOM 914 N N . TRP A 1 117 ? 4.438 -17.265 -7.451 1.00 97.00 117 TRP A N 1
ATOM 915 C CA . TRP A 1 117 ? 4.212 -17.073 -8.885 1.00 97.00 117 TRP A CA 1
ATOM 916 C C . TRP A 1 117 ? 5.382 -16.346 -9.565 1.00 97.00 117 TRP A C 1
ATOM 918 O O . TRP A 1 117 ? 5.885 -16.798 -10.592 1.00 97.00 117 TRP A O 1
ATOM 928 N N . ALA A 1 118 ? 5.880 -15.265 -8.961 1.00 94.69 118 ALA A N 1
ATOM 929 C CA . ALA A 1 118 ? 6.977 -14.475 -9.516 1.00 94.69 118 ALA A CA 1
ATOM 930 C C . ALA A 1 118 ? 8.285 -15.275 -9.652 1.00 94.69 118 ALA A C 1
ATOM 932 O O . ALA A 1 118 ? 9.096 -14.971 -10.520 1.00 94.69 118 ALA A O 1
ATOM 933 N N . ARG A 1 119 ? 8.492 -16.299 -8.811 1.00 95.62 119 ARG A N 1
ATOM 934 C CA . ARG A 1 119 ? 9.657 -17.198 -8.879 1.00 95.62 119 ARG A CA 1
ATOM 935 C C . ARG A 1 119 ? 9.564 -18.243 -9.990 1.00 95.62 119 ARG A C 1
ATOM 937 O O . ARG A 1 119 ? 10.601 -18.752 -10.407 1.00 95.62 119 ARG A O 1
ATOM 944 N N . THR A 1 120 ? 8.360 -18.607 -10.428 1.00 95.44 120 THR A N 1
ATOM 945 C CA . THR A 1 120 ? 8.157 -19.674 -11.421 1.00 95.44 120 THR A CA 1
ATOM 946 C C . THR A 1 120 ? 7.921 -19.136 -12.825 1.00 95.44 120 THR A C 1
ATOM 948 O O . THR A 1 120 ? 8.326 -19.778 -13.794 1.00 95.44 120 THR A O 1
ATOM 951 N N . GLN A 1 121 ? 7.300 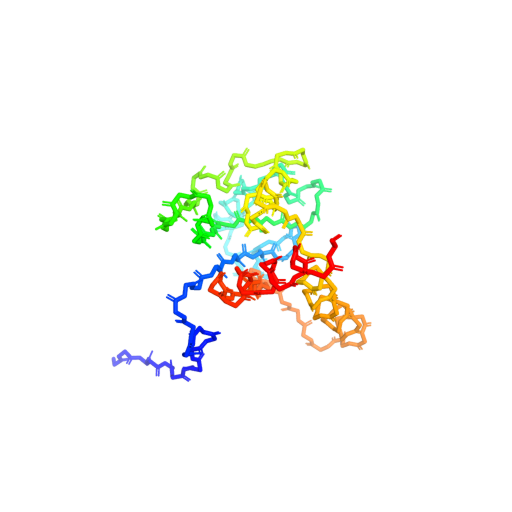-17.962 -12.956 1.00 93.62 121 GLN A N 1
ATOM 952 C CA . GLN A 1 121 ? 7.095 -17.319 -14.250 1.00 93.62 121 GLN A CA 1
ATOM 953 C C . GLN A 1 121 ? 8.432 -16.811 -14.824 1.00 93.62 121 GLN A C 1
ATOM 955 O O . GLN A 1 121 ? 9.266 -16.277 -14.093 1.00 93.62 121 GLN A O 1
ATOM 960 N N . LYS A 1 122 ? 8.638 -16.956 -16.140 1.00 94.56 122 LYS A N 1
ATOM 961 C CA . LYS A 1 122 ? 9.844 -16.464 -16.846 1.00 94.56 122 LYS A CA 1
ATOM 962 C C . LYS A 1 122 ? 9.539 -15.590 -18.065 1.00 94.56 122 LYS A C 1
ATOM 964 O O . LYS A 1 122 ? 10.460 -15.132 -18.736 1.00 94.56 122 LYS A O 1
ATOM 969 N N . THR A 1 123 ? 8.264 -15.392 -18.375 1.00 95.50 123 THR A N 1
ATOM 970 C CA . THR A 1 123 ? 7.805 -14.745 -19.610 1.00 95.50 123 THR A CA 1
ATOM 971 C C . THR A 1 123 ? 7.539 -13.258 -19.427 1.00 95.50 123 THR A C 1
ATOM 973 O O . THR A 1 123 ? 7.641 -12.498 -20.386 1.00 95.50 123 THR A O 1
ATOM 976 N N . LEU A 1 124 ? 7.232 -12.819 -18.205 1.00 93.94 124 LEU A N 1
ATOM 977 C CA . LEU A 1 124 ? 6.852 -11.444 -17.912 1.00 93.94 124 LEU A CA 1
ATOM 978 C C . LEU A 1 124 ? 7.954 -10.721 -17.140 1.00 93.94 124 LEU A C 1
ATOM 980 O O . LEU A 1 124 ? 8.513 -11.229 -16.165 1.00 93.94 124 LE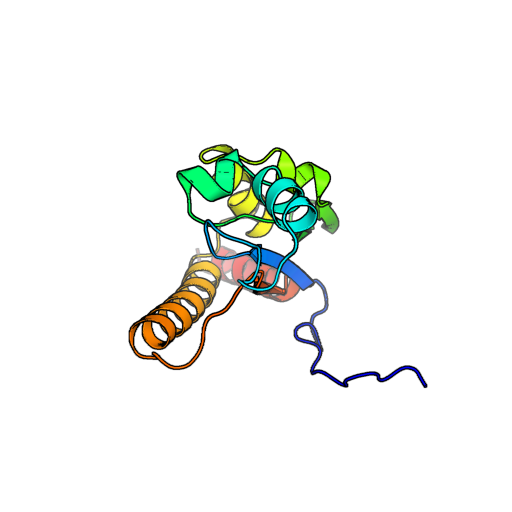U A O 1
ATOM 984 N N . ARG A 1 125 ? 8.226 -9.480 -17.544 1.00 92.00 125 ARG A N 1
ATOM 985 C CA . ARG A 1 125 ? 9.039 -8.531 -16.779 1.00 92.00 125 ARG A CA 1
ATOM 986 C C . ARG A 1 125 ? 8.173 -7.334 -16.423 1.00 92.00 125 ARG A C 1
ATOM 988 O O . ARG A 1 125 ? 7.776 -6.571 -17.295 1.00 92.00 125 ARG A O 1
ATOM 995 N N . LEU A 1 126 ? 7.870 -7.202 -15.138 1.00 92.12 126 LEU A N 1
ATOM 996 C CA . LEU A 1 126 ? 7.023 -6.139 -14.613 1.00 92.12 126 LEU A CA 1
ATOM 997 C C . LEU A 1 126 ? 7.896 -4.955 -14.186 1.00 92.12 126 LEU A C 1
ATOM 999 O O . LEU A 1 126 ? 8.749 -5.096 -13.311 1.00 92.12 126 LEU A O 1
ATOM 1003 N N . TYR A 1 127 ? 7.691 -3.797 -14.814 1.00 91.81 127 TYR A N 1
ATOM 1004 C CA . TYR A 1 127 ? 8.373 -2.544 -14.484 1.00 91.81 127 TYR A CA 1
ATOM 1005 C C . TYR A 1 127 ? 7.352 -1.510 -14.021 1.00 91.81 127 TYR A C 1
ATOM 1007 O O . TYR A 1 127 ? 6.274 -1.394 -14.595 1.00 91.81 127 TYR A O 1
ATOM 1015 N N . SER A 1 128 ? 7.703 -0.736 -12.990 1.00 89.19 128 SER A N 1
ATOM 1016 C CA . SER A 1 128 ? 6.820 0.286 -12.400 1.00 89.19 128 SER A CA 1
ATOM 1017 C C . SER A 1 128 ? 5.459 -0.246 -11.920 1.00 89.19 128 SER A C 1
ATOM 1019 O O . SER A 1 128 ? 4.514 0.526 -11.763 1.00 89.19 128 SER A O 1
ATOM 1021 N N . SER A 1 129 ? 5.362 -1.555 -11.682 1.00 93.50 129 SER A N 1
ATOM 1022 C CA . SER A 1 129 ? 4.140 -2.222 -11.242 1.00 93.50 129 SER A CA 1
ATOM 1023 C C . SER A 1 129 ? 3.993 -2.184 -9.724 1.00 93.50 129 SER A C 1
ATOM 1025 O O . SER A 1 129 ? 4.980 -2.146 -8.980 1.00 93.50 129 SER A O 1
ATOM 1027 N N . SER A 1 130 ? 2.741 -2.234 -9.284 1.00 95.06 130 SER A N 1
ATOM 1028 C CA . SER A 1 130 ? 2.367 -2.135 -7.880 1.00 95.06 130 SER A CA 1
ATOM 1029 C C . SER A 1 130 ? 1.676 -3.397 -7.394 1.00 95.06 130 SER A C 1
ATOM 1031 O O . SER A 1 130 ? 0.896 -4.014 -8.116 1.00 95.06 130 SER A O 1
ATOM 1033 N N . VAL A 1 131 ? 1.925 -3.740 -6.136 1.00 96.75 131 VAL A N 1
ATOM 1034 C CA . VAL A 1 131 ? 1.042 -4.588 -5.342 1.00 96.75 131 VAL A CA 1
ATOM 1035 C C . VAL A 1 131 ? 0.160 -3.659 -4.521 1.00 96.75 131 VAL A C 1
ATOM 1037 O O . VAL A 1 131 ? 0.662 -2.817 -3.777 1.00 96.75 131 VAL A O 1
ATOM 1040 N N . LEU A 1 132 ? -1.154 -3.804 -4.671 1.00 97.38 132 LEU A N 1
ATOM 1041 C CA . LEU A 1 132 ? -2.128 -3.015 -3.930 1.00 97.38 132 LEU A CA 1
ATOM 1042 C C . LEU A 1 132 ? -2.557 -3.793 -2.683 1.00 97.38 132 LEU A C 1
ATOM 1044 O O . LEU A 1 132 ? -3.149 -4.867 -2.786 1.00 97.38 132 LEU A O 1
ATOM 1048 N N . LEU A 1 133 ? -2.238 -3.268 -1.503 1.00 98.31 133 LEU A N 1
ATOM 1049 C CA . LEU A 1 133 ? -2.706 -3.819 -0.233 1.00 98.31 133 LEU A CA 1
ATOM 1050 C C . LEU A 1 133 ? -4.016 -3.136 0.138 1.00 98.31 133 LEU A C 1
ATOM 1052 O O . LEU A 1 133 ? -4.063 -1.908 0.216 1.00 98.31 133 LEU A O 1
ATOM 1056 N N . ILE A 1 134 ? -5.063 -3.922 0.379 1.00 98.12 134 ILE A N 1
ATOM 1057 C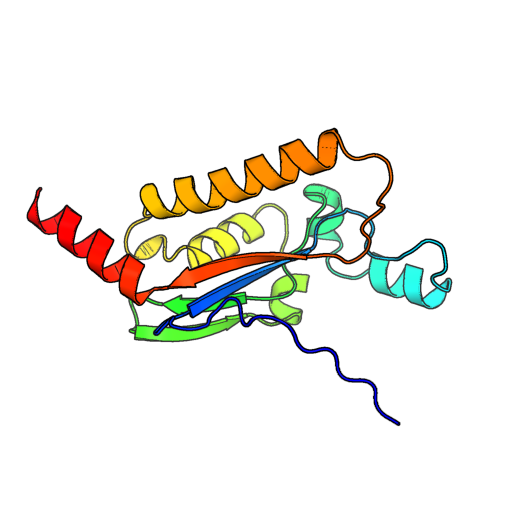 CA . ILE A 1 134 ? -6.404 -3.400 0.651 1.00 98.12 134 ILE A CA 1
ATOM 1058 C C . ILE A 1 134 ? -7.035 -4.160 1.810 1.00 98.12 134 ILE A C 1
ATOM 1060 O O . ILE A 1 134 ? -6.914 -5.382 1.899 1.00 98.12 134 ILE A O 1
ATOM 1064 N N . TYR A 1 135 ? -7.726 -3.440 2.688 1.00 98.12 135 TYR A N 1
ATOM 1065 C CA . TYR A 1 135 ? -8.664 -4.024 3.641 1.00 98.12 135 TYR A CA 1
ATOM 1066 C C . TYR A 1 135 ? -9.743 -3.009 4.040 1.00 98.12 135 TYR A C 1
ATOM 1068 O O . TYR A 1 135 ? -9.564 -1.805 3.872 1.00 98.12 135 TYR A O 1
ATOM 1076 N N . ASP A 1 136 ? -10.846 -3.490 4.613 1.00 97.94 136 ASP A N 1
ATOM 1077 C CA . ASP A 1 136 ? -11.921 -2.643 5.140 1.00 97.94 136 ASP A CA 1
ATOM 1078 C C . ASP A 1 136 ? -11.750 -2.436 6.654 1.00 97.94 136 ASP A C 1
ATOM 1080 O O . ASP A 1 136 ? -11.812 -3.394 7.440 1.00 97.94 136 ASP A O 1
ATOM 1084 N N . ALA A 1 137 ? -11.534 -1.191 7.083 1.00 97.81 137 ALA A N 1
ATOM 1085 C CA . ALA A 1 137 ? -11.366 -0.850 8.491 1.00 97.81 137 ALA A CA 1
ATOM 1086 C C . ALA A 1 137 ? -12.623 -1.153 9.316 1.00 97.81 137 ALA A C 1
ATOM 1088 O O . ALA A 1 137 ? -12.503 -1.531 10.486 1.00 97.81 137 ALA A O 1
ATOM 1089 N N . ARG A 1 138 ? -13.814 -1.119 8.708 1.00 96.69 138 ARG A N 1
ATOM 1090 C CA . ARG A 1 138 ? -15.062 -1.456 9.398 1.00 96.69 138 ARG A CA 1
ATOM 1091 C C . ARG A 1 138 ? -15.054 -2.916 9.830 1.00 96.69 138 ARG A C 1
ATOM 1093 O O . ARG A 1 138 ? -15.320 -3.229 10.990 1.00 96.69 138 ARG A O 1
ATOM 1100 N N . ARG A 1 139 ? -14.662 -3.814 8.919 1.00 95.62 139 ARG A N 1
ATOM 1101 C CA . ARG A 1 139 ? -14.496 -5.247 9.213 1.00 95.62 139 ARG A CA 1
ATOM 1102 C C . ARG A 1 139 ? -13.374 -5.486 10.219 1.00 95.62 139 ARG A C 1
ATOM 1104 O O . ARG A 1 139 ? -13.490 -6.367 11.073 1.00 95.62 139 ARG A O 1
ATOM 1111 N N . LEU A 1 140 ? -12.287 -4.716 10.146 1.00 96.00 140 LEU A N 1
ATOM 1112 C CA . LEU A 1 140 ? -11.204 -4.794 11.125 1.00 96.00 140 LEU A CA 1
ATOM 1113 C C . LEU A 1 140 ? -11.699 -4.446 12.538 1.00 96.00 140 LEU A C 1
ATOM 1115 O O . LEU A 1 140 ? -11.411 -5.197 13.471 1.00 96.00 140 LEU A O 1
ATOM 1119 N N . ARG A 1 141 ? -12.479 -3.366 12.692 1.00 94.69 141 ARG A N 1
ATOM 1120 C CA . ARG A 1 141 ? -13.053 -2.935 13.977 1.00 94.69 141 ARG A CA 1
ATOM 1121 C C . ARG A 1 141 ? -13.900 -4.037 14.609 1.00 94.69 141 ARG A C 1
ATOM 1123 O O . ARG A 1 141 ? -13.604 -4.448 15.729 1.00 94.69 141 ARG A O 1
ATOM 1130 N N . SER A 1 142 ? -14.858 -4.591 13.863 1.00 91.38 142 SER A N 1
ATOM 1131 C CA . SER A 1 142 ? -15.730 -5.667 14.358 1.00 91.38 142 SER A CA 1
ATOM 1132 C C . SER A 1 142 ? -14.941 -6.898 14.825 1.00 91.38 142 SER A C 1
ATOM 1134 O O . SER A 1 142 ? -15.264 -7.499 15.852 1.00 91.38 142 SER A O 1
ATOM 1136 N N . ASN A 1 143 ? -13.860 -7.253 14.120 1.00 88.50 143 ASN A N 1
ATOM 1137 C CA . ASN A 1 143 ? -12.988 -8.367 14.506 1.00 88.50 143 ASN A CA 1
ATOM 1138 C C . ASN A 1 143 ? -12.209 -8.097 15.804 1.00 88.50 143 ASN A C 1
ATOM 1140 O O . ASN A 1 143 ? -12.023 -9.007 16.616 1.00 88.50 143 ASN A O 1
ATOM 1144 N N . LEU A 1 144 ? -11.724 -6.868 16.001 1.00 89.00 144 LEU A N 1
ATOM 1145 C CA . LEU A 1 144 ? -10.987 -6.484 17.206 1.00 89.00 144 LEU A CA 1
ATOM 1146 C C . LEU A 1 144 ? -11.902 -6.432 18.435 1.00 89.00 144 LEU A C 1
ATOM 1148 O O . LEU A 1 144 ? -11.526 -6.936 19.492 1.00 89.00 144 LEU A O 1
ATOM 1152 N N . GLU A 1 145 ? -13.107 -5.885 18.292 1.00 87.88 145 GLU A N 1
ATOM 1153 C CA . GLU A 1 145 ? -14.114 -5.828 19.359 1.00 87.88 145 GLU A CA 1
ATOM 1154 C C . GLU A 1 145 ? -14.576 -7.225 19.784 1.00 87.88 145 GLU A C 1
ATOM 1156 O O . GLU A 1 145 ? -14.604 -7.527 20.976 1.00 87.88 145 GLU A O 1
ATOM 1161 N N . SER A 1 146 ? -14.849 -8.115 18.823 1.00 84.75 146 SER A N 1
ATOM 1162 C CA . SER A 1 146 ? -15.251 -9.499 19.116 1.00 84.75 146 SER A CA 1
ATOM 1163 C C . SER A 1 146 ? -14.204 -10.237 19.957 1.00 84.75 146 SER A C 1
ATOM 1165 O O . SER A 1 146 ? -14.549 -10.947 20.896 1.00 84.75 146 SER A O 1
ATOM 1167 N N . LYS A 1 147 ? -12.909 -10.018 19.690 1.00 77.12 147 LYS A N 1
ATOM 1168 C CA . LYS A 1 147 ? -11.818 -10.627 20.468 1.00 77.12 147 LYS A CA 1
ATOM 1169 C C . LYS A 1 147 ? -11.662 -10.050 21.872 1.00 77.12 147 LYS A C 1
ATOM 1171 O O . LYS A 1 147 ? -11.175 -10.758 22.746 1.00 77.12 147 LYS A O 1
ATOM 1176 N N . ARG A 1 148 ? -12.040 -8.786 22.091 1.00 79.44 148 ARG A N 1
ATOM 1177 C CA . ARG A 1 148 ? -12.005 -8.164 23.425 1.00 79.44 148 ARG A CA 1
ATOM 1178 C C . ARG A 1 148 ? -13.101 -8.702 24.341 1.00 79.44 148 ARG A C 1
ATOM 1180 O O . ARG A 1 148 ? -12.887 -8.723 25.536 1.00 79.44 148 ARG A O 1
ATOM 1187 N N . ARG A 1 149 ? -14.235 -9.151 23.791 1.00 74.12 149 ARG A N 1
ATOM 1188 C CA . ARG A 1 149 ? -15.360 -9.714 24.564 1.00 74.12 149 ARG A CA 1
ATOM 1189 C C . ARG A 1 149 ? -15.152 -11.169 25.005 1.00 74.12 149 ARG A C 1
ATOM 1191 O O . ARG A 1 149 ? -15.917 -11.653 25.824 1.00 74.12 149 ARG A O 1
ATOM 1198 N N . ILE A 1 150 ? -14.172 -11.866 24.423 1.00 70.88 150 ILE A N 1
ATOM 1199 C CA . ILE A 1 150 ? -13.857 -13.282 24.705 1.00 70.88 150 ILE A CA 1
ATOM 1200 C C . ILE A 1 150 ? -12.676 -13.409 25.693 1.00 70.88 150 ILE A C 1
ATOM 1202 O O . ILE A 1 150 ? -12.359 -14.505 26.146 1.00 70.88 150 ILE A O 1
ATOM 1206 N N . ARG A 1 151 ? -12.008 -12.296 26.012 1.00 54.38 151 ARG A N 1
ATOM 1207 C CA . ARG A 1 151 ? -10.978 -12.207 27.053 1.00 54.38 151 ARG A CA 1
ATOM 1208 C C . ARG A 1 151 ? -11.586 -11.664 28.332 1.00 54.38 151 ARG A C 1
ATOM 1210 O O . ARG A 1 151 ? -11.090 -12.082 29.394 1.00 54.38 151 ARG A O 1
#

Foldseek 3Di:
DDDDDDDDDPCPPFDFKKKWWKWAALFQDDPPDDPVRRVVRCLALVQCCVPPRMWTQWIWGCAPVVRDIDIDHNVNGSPDHPVCVVVVVCRSQNPVVPRDPVLVVVQVVVVVVVVVVVVPDDPDDDHNDTDMRMDHVVVVVVVVVVVVVVD

Secondary structure (DSSP, 8-state):
---------TTTT-SSEEEEEEEE-S--S-TT--HHHHHHHHHTTHHHHHHHSEEEEEEEEEETTTTEEEEE-HHHHHT--TTHHHHHHHHHTTGGGT--HHHHHHHHHHHHHHHHHHHH--S----S-EEEEEEEHHHHHHHHHHHHS--

Solvent-accessible surface area (backbone atoms only — not comparable to full-atom values): 8761 Å² total; per-residue (Å²): 131,88,86,80,83,91,76,85,67,93,59,69,96,48,88,31,60,23,40,33,42,32,34,49,42,65,58,59,60,54,97,85,53,52,71,67,57,41,55,57,48,59,65,54,28,42,55,20,16,72,72,70,33,24,42,42,53,31,36,37,27,41,36,76,86,75,76,42,78,48,78,43,47,52,74,56,27,49,71,35,30,78,69,53,47,56,53,53,49,37,60,61,58,40,33,92,77,57,64,50,65,67,61,52,50,54,54,50,51,53,52,50,52,52,52,54,50,63,72,70,58,83,87,79,85,82,52,60,40,66,52,77,49,74,51,38,40,58,62,50,49,55,56,55,55,57,56,60,76,77,108